Protein AF-A0A819PP12-F1 (afdb_monomer)

Sequence (96 aa):
MFARNRDTTGSSQLKEKLGYQLPLMCCKDLLSFSIIENKGFQDFLICNKIVNTKYDIPSRTTLSPLNLNKIYNACVDKTKEQIKLSTNYPTITCDA

Mean predicted aligned error: 9.42 Å

pLDDT: mean 80.41, std 13.83, range [37.25, 93.88]

Structure (mmCIF, N/CA/C/O backbone):
data_AF-A0A819PP12-F1
#
_entry.id   AF-A0A819PP12-F1
#
loop_
_atom_site.group_PDB
_atom_site.id
_atom_site.type_symbol
_atom_site.label_atom_id
_atom_site.label_alt_id
_atom_site.label_comp_id
_atom_site.label_asym_id
_atom_site.label_entity_id
_atom_site.label_seq_id
_atom_site.pdbx_PDB_ins_code
_atom_site.Cartn_x
_atom_site.Cartn_y
_atom_site.Cartn_z
_atom_site.occupancy
_atom_site.B_iso_or_equiv
_atom_site.auth_seq_id
_atom_site.auth_comp_id
_atom_site.auth_asym_id
_atom_site.auth_atom_id
_atom_site.pdbx_PDB_model_num
ATOM 1 N N . MET A 1 1 ? 3.342 5.234 44.727 1.00 37.25 1 MET A N 1
ATOM 2 C CA . MET A 1 1 ? 3.500 6.078 43.521 1.00 37.25 1 MET A CA 1
ATOM 3 C C . MET A 1 1 ? 3.744 5.131 42.351 1.00 37.25 1 MET A C 1
ATOM 5 O O . MET A 1 1 ? 4.805 4.530 42.289 1.00 37.25 1 MET A O 1
ATOM 9 N N . PHE A 1 2 ? 2.728 4.863 41.526 1.00 39.44 2 PHE A N 1
ATOM 10 C CA . PHE A 1 2 ? 2.812 3.852 40.465 1.00 39.44 2 PHE A CA 1
ATOM 11 C C . PHE A 1 2 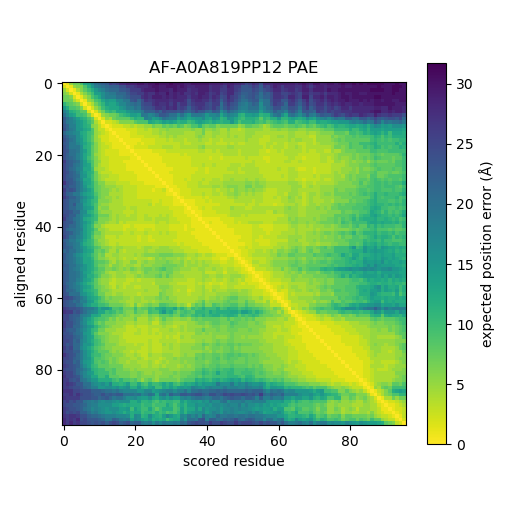? 3.461 4.444 39.210 1.00 39.44 2 PHE A C 1
ATOM 13 O O . PHE A 1 2 ? 2.936 5.390 38.622 1.00 39.44 2 PHE A O 1
ATOM 20 N N . ALA A 1 3 ? 4.598 3.881 38.803 1.00 41.50 3 ALA A N 1
ATOM 21 C CA . ALA A 1 3 ? 5.223 4.156 37.519 1.00 41.50 3 ALA A CA 1
ATOM 22 C C . ALA A 1 3 ? 4.373 3.530 36.399 1.00 41.50 3 ALA A C 1
ATOM 24 O O . ALA A 1 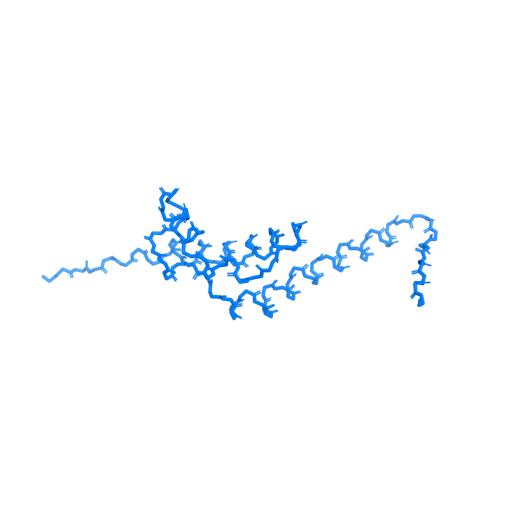3 ? 4.194 2.315 36.346 1.00 41.50 3 ALA A O 1
ATOM 25 N N . ARG A 1 4 ? 3.824 4.364 35.508 1.00 40.62 4 ARG A N 1
ATOM 26 C CA . ARG A 1 4 ? 3.201 3.910 34.258 1.00 40.62 4 ARG A CA 1
ATOM 27 C C . ARG A 1 4 ? 4.309 3.545 33.269 1.00 40.62 4 ARG A C 1
ATOM 29 O O . ARG A 1 4 ? 4.860 4.435 32.621 1.00 40.62 4 ARG A O 1
ATOM 36 N N . ASN A 1 5 ? 4.606 2.253 33.141 1.00 41.22 5 ASN A N 1
ATOM 37 C CA . ASN A 1 5 ? 5.304 1.720 31.973 1.00 41.22 5 ASN A CA 1
ATOM 38 C C . ASN A 1 5 ? 4.438 1.991 30.735 1.00 41.22 5 ASN A C 1
ATOM 40 O O . ASN A 1 5 ? 3.289 1.562 30.659 1.00 41.22 5 ASN A O 1
ATOM 44 N N . ARG A 1 6 ? 4.963 2.792 29.805 1.00 46.28 6 ARG A N 1
ATOM 45 C CA . ARG A 1 6 ? 4.332 3.084 28.519 1.00 46.28 6 ARG A CA 1
ATOM 46 C C . ARG A 1 6 ? 4.837 2.072 27.496 1.00 46.28 6 ARG A C 1
ATOM 48 O O . ARG A 1 6 ? 5.942 2.216 26.986 1.00 46.28 6 ARG A O 1
ATOM 55 N N . ASP A 1 7 ? 3.990 1.108 27.158 1.00 45.00 7 ASP A N 1
ATOM 56 C CA . ASP A 1 7 ? 4.157 0.177 26.034 1.00 45.00 7 ASP A CA 1
ATOM 57 C C . ASP A 1 7 ? 3.954 0.884 24.673 1.00 45.00 7 ASP A C 1
ATOM 59 O O . ASP A 1 7 ? 3.138 0.485 23.846 1.00 45.00 7 ASP A O 1
ATOM 63 N N . THR A 1 8 ? 4.650 1.996 24.419 1.00 51.25 8 THR A N 1
ATOM 64 C CA . THR A 1 8 ? 4.445 2.816 23.205 1.00 51.25 8 THR A CA 1
ATOM 65 C C . THR A 1 8 ? 5.229 2.336 21.981 1.00 51.25 8 THR A C 1
ATOM 67 O O . THR A 1 8 ? 5.039 2.861 20.887 1.00 51.25 8 THR A O 1
ATOM 70 N N . THR A 1 9 ? 6.106 1.342 22.123 1.00 48.06 9 THR A N 1
ATOM 71 C CA . THR A 1 9 ? 7.021 0.928 21.044 1.00 48.06 9 THR A CA 1
ATOM 72 C C . THR A 1 9 ? 6.326 0.082 19.965 1.00 48.06 9 THR A C 1
ATOM 74 O O . THR A 1 9 ? 6.699 0.156 18.797 1.00 48.06 9 THR A O 1
ATOM 77 N N . GLY A 1 10 ? 5.274 -0.669 20.321 1.00 55.00 10 GLY A N 1
ATOM 78 C CA . GLY A 1 10 ? 4.567 -1.571 19.399 1.00 55.00 10 GLY A CA 1
ATOM 79 C C . GLY A 1 10 ? 3.578 -0.887 18.443 1.00 55.00 10 GLY A C 1
ATOM 80 O O . GLY A 1 10 ? 3.483 -1.278 17.280 1.00 55.00 10 GLY A O 1
ATOM 81 N N . SER A 1 11 ? 2.863 0.157 18.885 1.00 60.81 11 SER A N 1
ATOM 82 C CA . SER A 1 11 ? 1.845 0.813 18.041 1.00 60.81 11 SER A CA 1
ATOM 83 C C . SER A 1 11 ? 2.456 1.667 16.926 1.00 60.81 11 SER A C 1
ATOM 85 O O . SER A 1 11 ? 1.909 1.729 15.826 1.00 60.81 11 SER A O 1
ATOM 87 N N . SER A 1 12 ? 3.623 2.272 17.174 1.00 68.38 12 SER A N 1
ATOM 88 C CA . SER A 1 12 ? 4.326 3.109 16.193 1.00 68.38 12 SER A CA 1
ATOM 89 C C . SER A 1 12 ? 4.793 2.301 14.975 1.00 68.38 12 SER A C 1
ATOM 91 O O . SER A 1 12 ? 4.498 2.663 13.836 1.00 68.38 12 SER A O 1
ATOM 93 N N . GLN A 1 13 ? 5.435 1.149 15.208 1.00 76.69 13 GLN A N 1
ATOM 94 C CA . GLN A 1 13 ? 5.907 0.265 14.135 1.00 76.69 13 GLN A CA 1
ATOM 95 C C . GLN A 1 13 ? 4.754 -0.339 13.327 1.00 76.69 13 GLN A C 1
ATOM 97 O O . GLN A 1 13 ? 4.830 -0.458 12.104 1.00 76.69 13 GLN A O 1
ATOM 102 N N . LEU A 1 14 ? 3.658 -0.701 13.999 1.00 81.69 14 LEU A N 1
ATOM 103 C CA . LEU A 1 14 ? 2.457 -1.206 13.342 1.00 81.69 14 LEU A CA 1
ATOM 104 C C . LEU A 1 14 ? 1.830 -0.147 12.429 1.00 81.69 14 LEU A C 1
ATOM 106 O O . LEU A 1 14 ? 1.475 -0.449 11.289 1.00 81.69 14 LEU A O 1
ATOM 110 N N . LYS A 1 15 ? 1.732 1.097 12.906 1.00 79.12 15 LYS A N 1
ATOM 111 C CA . LYS A 1 15 ? 1.188 2.220 12.139 1.00 79.12 15 LYS A CA 1
ATOM 112 C C . LYS A 1 15 ? 2.039 2.540 10.914 1.00 79.12 15 LYS A C 1
ATOM 114 O O . LYS A 1 15 ? 1.491 2.809 9.848 1.00 79.12 15 LYS A O 1
ATOM 119 N N . GLU A 1 16 ? 3.360 2.451 11.037 1.00 80.81 16 GLU A N 1
ATOM 120 C CA . GLU A 1 16 ? 4.280 2.584 9.905 1.00 80.81 16 GLU A CA 1
ATOM 121 C C . GLU A 1 16 ? 4.101 1.445 8.890 1.00 80.81 16 GLU A C 1
ATOM 123 O O . GLU A 1 16 ? 3.937 1.695 7.692 1.00 80.81 16 GLU A O 1
ATOM 128 N N . LYS A 1 17 ? 4.032 0.193 9.363 1.00 84.31 17 LYS A N 1
ATOM 129 C CA . LYS A 1 17 ? 3.819 -0.985 8.510 1.00 84.31 17 LYS A CA 1
ATOM 130 C C . LYS A 1 17 ? 2.486 -0.911 7.762 1.00 84.31 17 LYS A C 1
ATOM 132 O O . LYS A 1 17 ? 2.453 -1.136 6.554 1.00 84.31 17 LYS A O 1
ATOM 137 N N . LEU A 1 18 ? 1.402 -0.555 8.450 1.00 85.69 18 LEU A N 1
ATOM 138 C CA . LEU A 1 18 ? 0.088 -0.323 7.838 1.00 85.69 18 LEU A CA 1
ATOM 139 C C . LEU A 1 18 ? 0.116 0.864 6.878 1.00 85.69 18 LEU A C 1
ATOM 141 O O . LEU A 1 18 ? -0.473 0.793 5.802 1.00 85.69 18 LEU A O 1
ATOM 145 N N . GLY A 1 19 ? 0.855 1.916 7.229 1.00 83.88 19 GLY A N 1
ATOM 146 C CA . GLY A 1 19 ? 1.092 3.070 6.37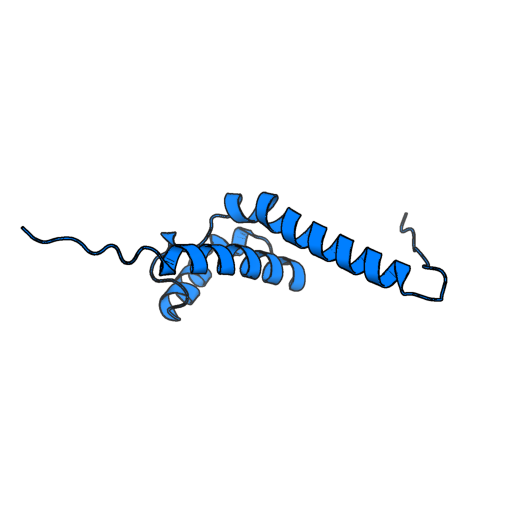3 1.00 83.88 19 GLY A CA 1
ATOM 147 C C . GLY A 1 19 ? 1.691 2.698 5.017 1.00 83.88 19 GLY A C 1
ATOM 148 O O . GLY A 1 19 ? 1.375 3.356 4.032 1.00 83.88 19 GLY A O 1
ATOM 149 N N . TYR A 1 20 ? 2.506 1.646 4.943 1.00 85.31 20 TYR A N 1
ATOM 150 C CA . TYR A 1 20 ? 3.079 1.158 3.687 1.00 85.31 20 TYR A CA 1
ATOM 151 C C . TYR A 1 20 ? 2.212 0.098 2.990 1.00 85.31 20 TYR A C 1
ATOM 153 O O . TYR A 1 20 ? 2.048 0.128 1.772 1.00 85.31 20 TYR A O 1
ATOM 161 N N . GLN A 1 21 ? 1.637 -0.838 3.749 1.00 88.06 21 GLN A N 1
ATOM 162 C CA . GLN A 1 21 ? 0.877 -1.962 3.188 1.00 88.06 21 GLN A CA 1
ATOM 163 C C . GLN A 1 21 ? -0.490 -1.537 2.637 1.00 88.06 21 GLN A C 1
ATOM 165 O O . GLN A 1 21 ? -0.898 -2.031 1.588 1.00 88.06 21 GLN A O 1
ATOM 170 N N . LEU A 1 22 ? -1.185 -0.601 3.295 1.00 88.44 22 LEU A N 1
ATOM 171 C CA . LEU A 1 22 ? -2.510 -0.152 2.854 1.00 88.44 22 LEU A CA 1
ATOM 172 C C . LEU A 1 22 ? -2.474 0.564 1.498 1.00 88.44 22 LEU A C 1
ATOM 174 O O . LEU A 1 22 ? -3.269 0.197 0.631 1.00 88.44 22 LEU A O 1
ATOM 178 N N . PRO A 1 23 ? -1.565 1.529 1.244 1.00 87.75 23 PRO A N 1
ATOM 179 C CA . PRO A 1 23 ? -1.479 2.129 -0.075 1.00 87.75 23 PRO A CA 1
ATOM 180 C C . PRO A 1 23 ? -1.037 1.126 -1.131 1.00 87.75 23 PRO A C 1
ATOM 182 O O . PRO A 1 23 ? -1.545 1.173 -2.241 1.00 87.75 23 PRO A O 1
ATOM 185 N N . LEU A 1 24 ? -0.143 0.190 -0.791 1.00 88.31 24 LEU A N 1
ATOM 186 C CA . LEU A 1 24 ? 0.293 -0.846 -1.725 1.00 88.31 24 LEU A CA 1
ATOM 187 C C . LEU A 1 24 ? -0.868 -1.752 -2.159 1.00 88.31 24 LEU A C 1
ATOM 189 O O . LEU A 1 24 ? -0.981 -2.051 -3.344 1.00 88.31 24 LEU A O 1
ATOM 193 N N . MET A 1 25 ? -1.733 -2.161 -1.224 1.00 90.69 25 MET A N 1
ATOM 194 C CA . MET A 1 25 ? -2.976 -2.877 -1.531 1.00 90.69 25 MET A CA 1
ATOM 195 C C . MET A 1 25 ? -3.859 -2.045 -2.468 1.00 90.69 25 MET A C 1
ATOM 197 O O . MET A 1 25 ? -4.270 -2.531 -3.515 1.00 90.69 25 MET A O 1
ATOM 201 N N . CYS A 1 26 ? -4.072 -0.765 -2.146 1.00 88.94 26 CYS A N 1
ATOM 202 C CA . CYS A 1 26 ? -4.882 0.121 -2.981 1.00 88.94 26 CYS A CA 1
ATOM 203 C C . CYS A 1 26 ? -4.308 0.279 -4.398 1.00 88.94 26 CYS A C 1
ATOM 205 O O . CYS A 1 26 ? -5.063 0.256 -5.361 1.00 88.94 26 CYS A O 1
ATOM 207 N N . CYS A 1 27 ? -2.984 0.387 -4.544 1.00 87.19 27 CYS A N 1
ATOM 208 C CA . CYS A 1 27 ? -2.332 0.481 -5.850 1.00 87.19 27 CYS A CA 1
ATOM 209 C C . CYS A 1 27 ? -2.441 -0.816 -6.662 1.00 87.19 27 CYS A C 1
ATOM 211 O O . CYS A 1 27 ? -2.573 -0.750 -7.879 1.00 87.19 27 CYS A O 1
ATOM 213 N N . LYS A 1 28 ? -2.366 -1.985 -6.012 1.00 88.00 28 LYS A N 1
ATOM 214 C CA . LYS A 1 28 ? -2.474 -3.290 -6.686 1.00 88.00 28 LYS A CA 1
ATOM 215 C C . LYS A 1 28 ? -3.886 -3.567 -7.186 1.00 88.00 28 LYS A C 1
ATOM 217 O O . LYS A 1 28 ? -4.046 -4.028 -8.309 1.00 88.00 28 LYS A O 1
ATOM 222 N N . ASP A 1 29 ? -4.874 -3.245 -6.361 1.00 91.44 29 ASP A N 1
ATOM 223 C CA . ASP A 1 29 ? -6.280 -3.551 -6.627 1.00 91.44 29 ASP A CA 1
ATOM 224 C C . ASP A 1 29 ? -7.039 -2.356 -7.235 1.00 91.44 29 ASP A C 1
ATOM 226 O O . ASP A 1 29 ? -8.257 -2.406 -7.392 1.00 91.44 29 ASP A O 1
ATOM 230 N N . LEU A 1 30 ? -6.330 -1.265 -7.559 1.00 87.81 30 LEU A N 1
ATOM 231 C CA . LEU A 1 30 ? -6.883 -0.003 -8.074 1.00 87.81 30 LEU A CA 1
ATOM 232 C C . LEU A 1 30 ? -8.023 0.564 -7.203 1.00 87.81 30 LEU A C 1
ATOM 234 O O . LEU A 1 30 ? -8.992 1.144 -7.695 1.00 87.81 30 LEU A O 1
ATOM 238 N N . LEU A 1 31 ? -7.899 0.409 -5.883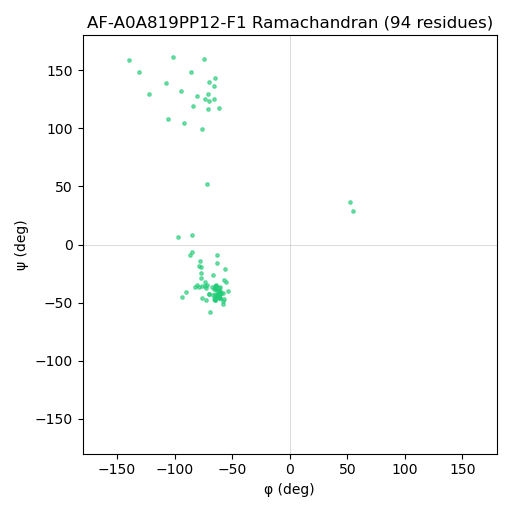 1.00 89.38 31 LEU A N 1
ATOM 239 C CA . LEU A 1 31 ? -8.880 0.885 -4.912 1.00 89.38 31 LEU A CA 1
ATOM 240 C C . LEU A 1 31 ? -8.627 2.349 -4.538 1.00 89.38 31 LEU A C 1
ATOM 242 O O . LEU A 1 31 ? -7.492 2.812 -4.435 1.00 89.38 31 LEU A O 1
ATOM 246 N N . SER A 1 32 ? -9.706 3.072 -4.239 1.00 88.06 32 SER A N 1
ATOM 247 C CA . SER A 1 32 ? -9.611 4.417 -3.669 1.00 88.06 32 SER A CA 1
ATOM 248 C C . SER A 1 32 ? -9.105 4.380 -2.222 1.00 88.06 32 SER A C 1
ATOM 250 O O . SER A 1 32 ? -9.581 3.588 -1.405 1.00 88.06 32 SER A O 1
ATOM 252 N N . PHE A 1 33 ? -8.236 5.330 -1.851 1.00 86.69 33 PHE A N 1
ATOM 253 C CA 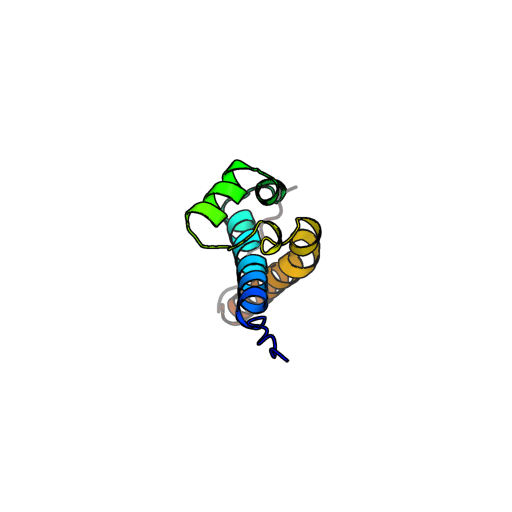. PHE A 1 33 ? -7.783 5.520 -0.462 1.00 86.69 33 PHE A CA 1
ATOM 254 C C . PHE A 1 33 ? -8.908 5.904 0.515 1.00 86.69 33 PHE A C 1
ATOM 256 O O . PHE A 1 33 ? -8.697 5.908 1.726 1.00 86.69 33 PHE A O 1
ATOM 263 N N . SER A 1 34 ? -10.114 6.204 0.027 1.00 86.69 34 SER A N 1
ATOM 264 C CA . SER A 1 34 ? -11.300 6.381 0.874 1.00 86.69 34 SER A CA 1
ATOM 265 C C . SER A 1 34 ? -11.703 5.105 1.625 1.00 86.69 34 SER A C 1
ATOM 267 O O . SER A 1 34 ? -12.435 5.194 2.607 1.00 86.69 34 SER A O 1
ATOM 269 N N . ILE A 1 35 ? -11.206 3.924 1.229 1.00 88.88 35 ILE A N 1
ATOM 270 C CA . ILE A 1 35 ? -11.487 2.653 1.921 1.00 88.88 35 ILE A CA 1
ATOM 271 C C . ILE A 1 35 ? -11.097 2.681 3.406 1.00 88.88 35 ILE A C 1
ATOM 273 O O . ILE A 1 35 ? -11.759 2.061 4.231 1.00 88.88 35 ILE A O 1
ATOM 277 N N . ILE A 1 36 ? -10.076 3.459 3.771 1.00 86.25 36 ILE A N 1
ATOM 278 C CA . ILE A 1 36 ? -9.614 3.598 5.157 1.00 86.25 36 ILE A CA 1
ATOM 279 C C . ILE A 1 36 ? -10.650 4.293 6.058 1.00 86.25 36 ILE A C 1
ATOM 281 O O . ILE A 1 36 ? -10.686 4.067 7.268 1.00 86.25 36 ILE A O 1
ATOM 285 N N . GLU A 1 37 ? -11.516 5.123 5.481 1.00 86.81 37 GLU A N 1
ATOM 286 C CA . GLU A 1 37 ? -12.590 5.817 6.198 1.00 86.81 37 GLU A CA 1
ATOM 287 C C . GLU A 1 37 ? -13.863 4.954 6.297 1.00 86.81 37 GLU A C 1
ATOM 289 O O . GLU A 1 37 ? -14.788 5.292 7.036 1.00 86.81 37 GLU A O 1
ATOM 294 N N . ASN A 1 38 ? -13.914 3.815 5.594 1.00 90.75 38 ASN A N 1
ATOM 295 C CA . ASN A 1 38 ? -15.054 2.910 5.626 1.00 90.75 38 ASN A CA 1
ATOM 296 C C . ASN A 1 38 ? -15.144 2.201 6.984 1.00 90.75 38 ASN A C 1
ATOM 298 O O . ASN A 1 38 ? -14.229 1.488 7.398 1.00 90.75 38 ASN A O 1
ATOM 302 N N . LYS A 1 39 ? -16.292 2.343 7.651 1.00 90.69 39 LYS A N 1
ATOM 303 C CA . LYS A 1 39 ? -16.535 1.746 8.966 1.00 90.69 39 LYS A CA 1
ATOM 304 C C . LYS A 1 39 ? -16.382 0.221 8.969 1.00 90.69 39 LYS A C 1
ATOM 306 O O . LYS A 1 39 ? -15.738 -0.305 9.864 1.00 90.69 39 LYS A O 1
ATOM 311 N N . GLY A 1 40 ? -16.883 -0.477 7.949 1.00 91.00 40 GLY A N 1
ATOM 312 C CA . GLY A 1 40 ? -16.755 -1.935 7.853 1.00 91.00 40 GLY A CA 1
ATOM 313 C C . GLY A 1 40 ? -15.301 -2.392 7.713 1.00 91.00 40 GLY A C 1
ATOM 314 O O . GLY A 1 40 ? -14.913 -3.408 8.281 1.00 91.00 40 GLY A O 1
ATOM 315 N N . PHE A 1 41 ? -14.472 -1.606 7.022 1.00 90.44 41 PHE A N 1
ATOM 316 C CA . PHE A 1 41 ? -13.039 -1.871 6.929 1.00 90.44 41 PHE A CA 1
ATOM 317 C C . PHE A 1 41 ? -12.322 -1.635 8.268 1.00 90.44 41 PHE A C 1
ATOM 319 O O . PHE A 1 41 ? -11.499 -2.449 8.684 1.00 90.44 41 PHE A O 1
ATOM 326 N N . GLN A 1 42 ? -12.663 -0.558 8.979 1.00 90.88 42 GLN A N 1
ATOM 327 C CA . GLN A 1 42 ? -12.119 -0.284 10.314 1.00 90.88 42 GLN A CA 1
ATOM 328 C C . GLN A 1 42 ? -12.516 -1.371 11.319 1.00 90.88 42 GLN A C 1
ATOM 330 O O . GLN A 1 42 ? -11.659 -1.876 12.044 1.00 90.88 42 GLN A O 1
ATOM 335 N N . ASP A 1 43 ? -13.788 -1.770 11.313 1.00 91.50 43 ASP A N 1
ATOM 336 C CA . ASP A 1 43 ? -14.312 -2.840 12.158 1.00 91.50 43 ASP A CA 1
ATOM 337 C C . ASP A 1 43 ? -13.610 -4.166 11.835 1.00 91.50 43 ASP A C 1
ATOM 339 O O . ASP A 1 43 ? -13.164 -4.854 12.747 1.00 91.50 43 ASP A O 1
ATOM 343 N N . PHE A 1 44 ? -13.389 -4.485 10.554 1.00 91.88 44 PHE A N 1
ATOM 344 C CA . PHE A 1 44 ? -12.616 -5.661 10.145 1.00 91.88 44 PHE A CA 1
ATOM 345 C C . PHE A 1 44 ? -11.197 -5.663 10.733 1.00 91.88 44 PHE A C 1
ATOM 347 O O . PHE A 1 44 ? -10.762 -6.681 11.280 1.00 91.88 44 PHE A O 1
ATOM 354 N N . LEU A 1 45 ? -10.475 -4.540 10.663 1.00 89.50 45 LEU A N 1
ATOM 355 C CA . LEU A 1 45 ? -9.114 -4.443 11.202 1.00 89.50 45 LEU A CA 1
ATOM 356 C C . LEU A 1 45 ? -9.079 -4.595 12.731 1.00 89.50 45 LEU A 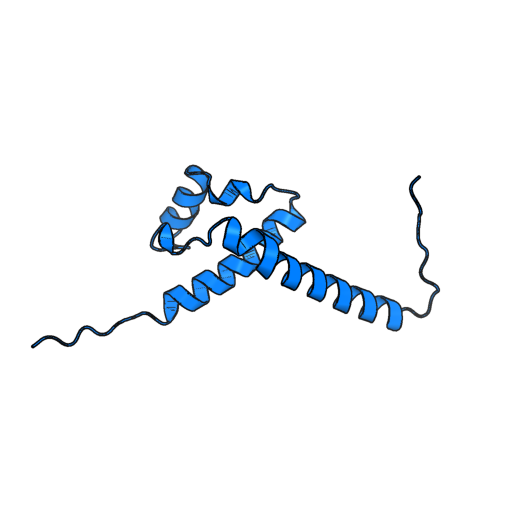C 1
ATOM 358 O O . LEU A 1 45 ? -8.157 -5.220 13.262 1.00 89.50 45 LEU A O 1
ATOM 362 N N . ILE A 1 46 ? -10.080 -4.057 13.433 1.00 89.06 46 ILE A N 1
ATOM 363 C CA . ILE A 1 46 ? -10.197 -4.152 14.895 1.00 89.06 46 ILE A CA 1
ATOM 364 C C . ILE A 1 46 ? -10.605 -5.573 15.312 1.00 89.06 46 ILE A C 1
ATOM 366 O O . ILE A 1 46 ? -9.963 -6.175 16.174 1.00 89.06 46 ILE A O 1
ATOM 370 N N . CYS A 1 47 ? -11.627 -6.151 14.675 1.00 90.25 47 CYS A N 1
ATOM 371 C CA . CYS A 1 47 ? -12.122 -7.499 14.967 1.00 90.25 47 CYS A CA 1
ATOM 372 C C . CYS A 1 47 ? -11.048 -8.571 14.752 1.00 90.25 47 CYS A C 1
ATOM 374 O O . CYS A 1 47 ? -10.955 -9.511 15.540 1.00 90.25 47 CYS A O 1
ATOM 376 N N . ASN A 1 48 ? -10.199 -8.408 13.733 1.00 89.25 48 ASN A N 1
ATOM 377 C CA . ASN A 1 48 ? -9.083 -9.317 13.461 1.00 89.25 48 ASN A CA 1
ATOM 378 C C . ASN A 1 48 ? -7.813 -8.991 14.268 1.00 89.25 48 ASN A C 1
ATOM 380 O O . ASN A 1 48 ? -6.771 -9.595 14.024 1.00 89.25 48 ASN A O 1
ATOM 384 N N . LYS A 1 49 ? -7.877 -8.054 15.228 1.00 85.81 49 LYS A N 1
ATOM 385 C CA . LYS A 1 49 ? -6.745 -7.630 16.074 1.00 85.81 49 LYS A CA 1
ATOM 386 C C . LYS A 1 49 ? -5.521 -7.166 15.274 1.00 85.81 49 LYS A C 1
ATOM 388 O O . LYS A 1 49 ? -4.390 -7.279 15.742 1.00 85.81 49 LYS A O 1
ATOM 393 N N . ILE A 1 50 ? -5.742 -6.634 14.070 1.00 85.44 50 ILE A N 1
ATOM 394 C CA . ILE A 1 50 ? -4.679 -6.007 13.276 1.00 85.44 50 ILE A CA 1
ATOM 395 C C . ILE A 1 50 ? -4.327 -4.655 13.894 1.00 85.44 50 ILE A C 1
ATOM 397 O O . ILE A 1 50 ? -3.162 -4.276 13.911 1.00 85.44 50 ILE A O 1
ATOM 401 N N . VAL A 1 51 ? -5.330 -3.952 14.425 1.00 85.38 51 VAL A N 1
ATOM 402 C CA . VAL A 1 51 ? -5.189 -2.713 15.195 1.00 85.38 51 VAL A CA 1
ATOM 403 C C . VAL A 1 51 ? -5.983 -2.813 16.492 1.00 85.38 51 VAL A C 1
ATOM 405 O O . VAL A 1 51 ? -7.025 -3.464 16.536 1.00 85.38 51 VAL A O 1
ATOM 408 N N . ASN A 1 52 ? -5.511 -2.148 17.547 1.00 81.44 52 ASN A N 1
ATOM 409 C CA . ASN A 1 52 ? -6.218 -2.122 18.830 1.00 81.44 52 ASN A CA 1
ATOM 410 C C . ASN A 1 52 ? -7.331 -1.073 18.826 1.00 81.44 52 ASN A C 1
ATOM 412 O O . ASN A 1 52 ? -8.390 -1.269 19.421 1.00 81.44 52 ASN A O 1
ATOM 416 N N . THR A 1 53 ? -7.089 0.059 18.162 1.00 81.75 53 THR A N 1
ATOM 417 C CA . THR A 1 53 ? -8.031 1.172 18.089 1.00 81.75 53 THR A CA 1
ATOM 418 C C . THR A 1 53 ? -8.069 1.783 16.693 1.00 81.75 53 THR A C 1
ATOM 420 O O . THR A 1 53 ? -7.106 1.720 15.930 1.00 81.75 53 THR A O 1
ATOM 423 N N .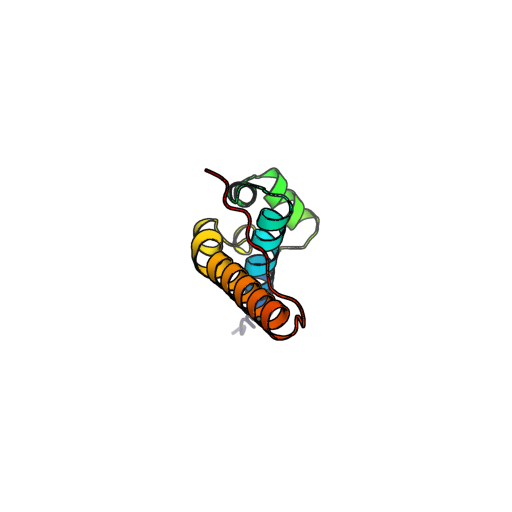 LYS A 1 54 ? -9.160 2.490 16.381 1.00 80.56 54 LYS A N 1
ATOM 424 C CA . LYS A 1 54 ? -9.280 3.289 15.149 1.00 80.56 54 LYS A CA 1
ATOM 425 C C . LYS A 1 54 ? -8.176 4.347 14.977 1.00 80.56 54 LYS A C 1
ATOM 427 O O . LYS A 1 54 ? -7.931 4.788 13.864 1.00 80.56 54 LYS A O 1
ATOM 432 N N . TYR A 1 55 ? -7.511 4.761 16.060 1.00 79.31 55 TYR A N 1
ATOM 433 C CA . TYR A 1 55 ? -6.439 5.766 16.034 1.00 79.31 55 TYR A CA 1
ATOM 434 C C . TYR A 1 55 ? -5.091 5.207 15.553 1.00 79.31 55 TYR A C 1
ATOM 436 O O . TYR A 1 55 ? -4.203 5.967 15.138 1.00 79.31 55 TYR A O 1
ATOM 444 N N . ASP A 1 56 ? -4.945 3.883 15.592 1.00 81.00 56 ASP A N 1
ATOM 445 C CA . ASP A 1 56 ? -3.783 3.179 15.052 1.00 81.00 56 ASP A CA 1
ATOM 446 C C . ASP A 1 56 ? -3.851 3.091 13.520 1.00 81.00 56 ASP A C 1
ATOM 448 O O . ASP A 1 56 ? -2.824 2.936 12.860 1.00 81.00 56 ASP A O 1
ATOM 452 N N . ILE A 1 57 ? -5.046 3.263 12.944 1.00 83.88 57 ILE A N 1
ATOM 453 C CA . ILE A 1 57 ? -5.250 3.317 11.499 1.00 83.88 57 ILE A CA 1
ATOM 454 C C . ILE A 1 57 ? -4.718 4.668 10.979 1.00 83.88 57 ILE A C 1
ATOM 456 O O . ILE A 1 57 ? -5.093 5.727 11.495 1.00 83.88 57 ILE A O 1
ATOM 460 N N . PRO A 1 58 ? -3.810 4.677 9.987 1.00 82.19 58 PRO A N 1
ATOM 461 C CA . PRO A 1 58 ? -3.309 5.915 9.396 1.00 82.19 58 PRO A CA 1
ATOM 462 C C . PRO A 1 58 ? -4.436 6.664 8.678 1.00 82.19 58 PRO A C 1
ATOM 464 O O . PRO A 1 58 ? -5.295 6.046 8.060 1.00 82.19 58 PRO A O 1
ATOM 467 N N . SER A 1 59 ? -4.441 7.998 8.734 1.00 81.69 59 SER A N 1
ATOM 468 C CA . SER A 1 59 ? -5.456 8.782 8.026 1.00 81.69 59 SER A CA 1
ATOM 469 C C . SER A 1 59 ? -5.185 8.810 6.521 1.00 81.69 59 SER A C 1
ATOM 471 O O . SER A 1 59 ? -4.050 8.636 6.064 1.00 81.69 59 SER A O 1
ATOM 473 N N . ARG A 1 60 ? -6.222 9.121 5.736 1.00 81.19 60 ARG A N 1
ATOM 474 C CA . ARG A 1 60 ? -6.110 9.305 4.283 1.00 81.19 60 ARG A CA 1
ATOM 475 C C . ARG A 1 60 ? -5.031 10.326 3.903 1.00 81.19 60 ARG A C 1
ATOM 477 O O . ARG A 1 60 ? -4.265 10.096 2.973 1.00 81.19 60 ARG A O 1
ATOM 484 N N . THR A 1 61 ? -4.916 11.417 4.659 1.00 78.69 61 THR A N 1
ATOM 485 C CA . THR A 1 61 ? -3.881 12.448 4.479 1.00 78.69 61 THR A CA 1
ATOM 486 C C . THR A 1 61 ? -2.468 11.928 4.724 1.00 78.69 61 THR A C 1
ATOM 488 O O . THR A 1 61 ? -1.548 12.331 4.021 1.00 78.69 61 THR A O 1
ATOM 491 N N . THR A 1 62 ? -2.276 11.020 5.684 1.00 72.75 62 THR A N 1
ATOM 492 C CA . THR A 1 62 ? -0.970 10.389 5.932 1.00 72.75 62 THR A CA 1
ATOM 493 C C . THR A 1 62 ? -0.596 9.400 4.824 1.00 72.75 62 THR A C 1
ATOM 495 O O . THR A 1 62 ? 0.575 9.283 4.468 1.00 72.75 62 THR A O 1
ATOM 498 N N . LEU A 1 63 ? -1.586 8.707 4.258 1.00 72.06 63 LEU A N 1
ATOM 499 C CA . LEU A 1 63 ? -1.382 7.711 3.204 1.00 72.06 63 LEU A CA 1
ATOM 500 C C . LEU A 1 63 ? -1.114 8.344 1.830 1.00 72.06 63 LEU A C 1
ATOM 502 O O . LEU A 1 63 ? -0.317 7.808 1.063 1.00 72.06 63 LEU A O 1
ATOM 506 N N . SER A 1 64 ? -1.754 9.480 1.534 1.00 69.31 64 SER A N 1
ATOM 507 C CA . SER A 1 64 ? -1.844 10.033 0.177 1.00 69.31 64 SER A CA 1
ATOM 508 C C . SER A 1 64 ? -0.521 10.569 -0.397 1.00 69.31 64 SER A C 1
ATOM 510 O O . SER A 1 64 ? -0.137 10.067 -1.447 1.00 69.31 64 SER A O 1
ATOM 512 N N . PRO A 1 65 ? 0.211 11.535 0.195 1.00 70.69 65 PRO A N 1
ATOM 513 C CA . PRO A 1 65 ? 1.404 12.069 -0.472 1.00 70.69 65 PRO A CA 1
ATOM 514 C C . PRO A 1 65 ? 2.681 11.345 -0.044 1.00 70.69 65 PRO A C 1
ATOM 516 O O . PRO A 1 65 ? 3.523 10.990 -0.861 1.00 70.69 65 PRO A O 1
ATOM 519 N N . LEU A 1 66 ? 2.848 11.121 1.260 1.00 73.25 66 LEU A N 1
ATOM 520 C CA . LEU A 1 66 ? 4.142 10.746 1.829 1.00 73.25 66 LEU A CA 1
ATOM 521 C C . LEU A 1 66 ? 4.478 9.275 1.553 1.00 73.25 66 LEU A C 1
ATOM 523 O O . LEU A 1 66 ? 5.578 8.958 1.099 1.00 73.25 66 LEU A O 1
ATOM 527 N N . ASN A 1 67 ? 3.517 8.378 1.773 1.00 79.69 67 ASN A N 1
ATOM 528 C CA . ASN A 1 67 ? 3.733 6.945 1.583 1.00 79.69 67 ASN A CA 1
ATOM 529 C C . ASN A 1 67 ? 3.614 6.541 0.112 1.00 79.69 67 ASN A C 1
ATOM 531 O O . ASN A 1 67 ? 4.384 5.698 -0.346 1.00 79.69 67 ASN A O 1
ATOM 535 N N . LEU A 1 68 ? 2.725 7.189 -0.645 1.00 82.50 68 LEU A N 1
ATOM 536 C CA . LEU A 1 68 ? 2.601 6.955 -2.079 1.00 82.50 68 LEU A CA 1
ATOM 537 C C . LEU A 1 68 ? 3.877 7.344 -2.833 1.00 82.50 68 LEU A C 1
ATOM 539 O O . LEU A 1 68 ? 4.357 6.555 -3.641 1.00 82.50 68 LEU A O 1
ATOM 543 N N . ASN A 1 69 ? 4.487 8.490 -2.508 1.00 85.94 69 ASN A N 1
ATOM 544 C CA . ASN A 1 69 ? 5.759 8.898 -3.112 1.00 85.94 69 ASN A CA 1
ATOM 545 C C . ASN A 1 69 ? 6.884 7.902 -2.813 1.00 85.94 69 ASN A C 1
ATOM 547 O O . ASN A 1 69 ? 7.674 7.584 -3.698 1.00 85.94 69 ASN A O 1
ATOM 551 N N . LYS A 1 70 ? 6.948 7.359 -1.589 1.00 85.0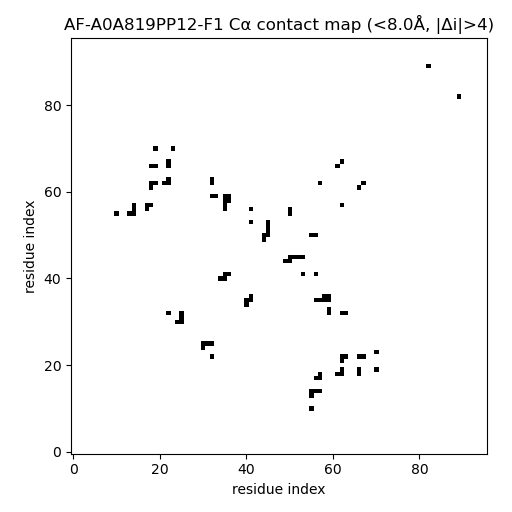6 70 LYS A N 1
ATOM 552 C CA . LYS A 1 70 ? 7.924 6.311 -1.247 1.00 85.06 70 LYS A CA 1
ATOM 553 C C . LYS A 1 70 ? 7.720 5.050 -2.090 1.00 85.06 70 LYS A C 1
ATOM 555 O O . LYS A 1 70 ? 8.696 4.487 -2.577 1.00 85.06 70 LYS A O 1
ATOM 560 N N . ILE A 1 71 ? 6.471 4.614 -2.266 1.00 85.81 71 ILE A N 1
ATOM 561 C CA . ILE A 1 71 ? 6.135 3.435 -3.078 1.00 85.81 71 ILE A CA 1
ATOM 562 C C . ILE A 1 71 ? 6.470 3.687 -4.550 1.00 85.81 71 ILE A C 1
ATOM 564 O O . ILE A 1 71 ? 7.134 2.860 -5.168 1.00 85.81 71 ILE A O 1
ATOM 568 N N . TYR A 1 72 ? 6.075 4.842 -5.086 1.00 88.88 72 TYR A N 1
ATOM 569 C CA . TYR A 1 72 ? 6.370 5.238 -6.459 1.00 88.88 72 TYR A CA 1
ATOM 570 C C . TYR A 1 72 ? 7.876 5.273 -6.724 1.00 88.88 72 TYR A C 1
ATOM 572 O O . TYR A 1 72 ? 8.343 4.621 -7.653 1.00 88.88 72 TYR A O 1
ATOM 580 N N . ASN A 1 73 ? 8.651 5.951 -5.873 1.00 91.19 73 ASN A N 1
ATOM 581 C CA . ASN A 1 73 ? 10.103 6.038 -6.028 1.00 91.19 73 ASN A CA 1
ATOM 582 C C . ASN A 1 73 ? 10.756 4.652 -5.966 1.00 91.19 73 ASN A C 1
ATOM 584 O O . ASN A 1 73 ? 11.571 4.329 -6.822 1.00 91.19 73 ASN A O 1
ATOM 588 N N . ALA A 1 74 ? 10.327 3.790 -5.038 1.00 89.25 74 ALA A N 1
ATOM 589 C CA . ALA A 1 74 ? 10.820 2.415 -4.971 1.00 89.25 74 ALA A CA 1
ATOM 590 C C . ALA A 1 74 ? 10.500 1.606 -6.244 1.00 89.25 74 ALA A C 1
ATOM 592 O O . ALA A 1 74 ? 11.320 0.803 -6.690 1.00 89.25 74 ALA A O 1
ATOM 593 N N . CYS A 1 75 ? 9.323 1.808 -6.846 1.00 89.06 75 CYS A N 1
ATOM 594 C CA . CYS A 1 75 ? 8.968 1.205 -8.132 1.00 89.06 75 CYS A CA 1
ATOM 595 C C . CYS A 1 75 ? 9.822 1.759 -9.278 1.00 89.06 75 CYS A C 1
ATOM 597 O O . CYS A 1 75 ? 10.314 0.982 -10.097 1.00 89.06 75 CYS A O 1
ATOM 599 N N . VAL A 1 76 ? 10.034 3.074 -9.324 1.00 92.50 76 VAL A N 1
ATOM 600 C CA . VAL A 1 76 ? 10.876 3.735 -10.329 1.00 92.50 76 VAL A CA 1
ATOM 601 C C . VAL A 1 76 ? 12.312 3.228 -10.251 1.00 92.50 76 VAL A C 1
ATOM 603 O O . VAL A 1 76 ? 12.886 2.886 -11.282 1.00 92.50 76 VAL A O 1
ATOM 606 N N . ASP A 1 77 ? 12.884 3.136 -9.054 1.00 93.88 77 ASP A N 1
ATOM 607 C CA . ASP A 1 77 ? 14.267 2.699 -8.864 1.00 93.88 77 ASP A CA 1
ATOM 608 C C . ASP A 1 77 ? 14.452 1.241 -9.290 1.00 93.88 77 ASP A C 1
ATOM 610 O O . ASP A 1 77 ? 15.340 0.947 -10.090 1.00 93.88 77 ASP A O 1
ATOM 614 N N . LYS A 1 78 ? 13.535 0.350 -8.891 1.00 91.19 78 LYS A N 1
ATOM 615 C CA . LYS A 1 78 ? 13.529 -1.042 -9.370 1.00 91.19 78 LYS A CA 1
ATOM 616 C C . LYS A 1 78 ? 13.382 -1.131 -10.885 1.00 91.19 78 LYS A C 1
ATOM 618 O O . LYS A 1 78 ? 14.062 -1.925 -11.525 1.00 91.19 78 LYS A O 1
ATOM 623 N N . THR A 1 79 ? 12.512 -0.314 -11.473 1.00 89.56 79 THR A N 1
ATOM 624 C CA . THR A 1 79 ? 12.309 -0.299 -12.929 1.00 89.56 79 THR A CA 1
ATOM 625 C C . THR A 1 79 ? 13.576 0.164 -13.645 1.00 89.56 79 THR A C 1
ATOM 627 O O . THR A 1 79 ? 13.997 -0.462 -14.612 1.00 89.56 79 THR A O 1
ATOM 630 N N . LYS A 1 80 ? 14.250 1.203 -13.138 1.00 91.12 80 LYS A N 1
ATOM 631 C CA . LYS A 1 80 ? 15.541 1.669 -13.665 1.00 91.12 80 LYS A CA 1
ATOM 632 C C . LYS A 1 80 ? 16.622 0.595 -13.571 1.00 91.12 80 LYS A C 1
ATOM 634 O O . LYS A 1 80 ? 17.397 0.450 -14.511 1.00 91.12 80 LYS A O 1
ATOM 639 N N . GLU A 1 81 ? 16.693 -0.141 -12.465 1.00 92.19 81 GLU A N 1
ATOM 640 C CA . GLU A 1 81 ? 17.623 -1.267 -12.319 1.00 92.19 81 GLU A CA 1
ATOM 641 C C . GLU A 1 81 ? 17.348 -2.361 -13.352 1.00 92.19 81 GLU A C 1
ATOM 643 O O . GLU A 1 81 ? 18.273 -2.805 -14.027 1.00 92.19 81 GLU A O 1
ATOM 648 N N . GLN A 1 82 ? 16.081 -2.735 -13.546 1.00 88.62 82 GLN A N 1
ATOM 649 C CA . GLN A 1 82 ? 15.693 -3.723 -14.557 1.00 88.62 82 GLN A CA 1
ATOM 650 C C . GLN A 1 82 ? 16.028 -3.258 -15.980 1.00 88.62 82 GLN A C 1
ATOM 652 O O . GLN A 1 82 ? 16.557 -4.038 -16.766 1.00 88.62 82 GLN A O 1
ATOM 657 N N . ILE A 1 83 ? 15.804 -1.979 -16.298 1.00 88.38 83 ILE A N 1
ATOM 658 C CA . ILE A 1 83 ? 16.178 -1.400 -17.598 1.00 88.38 83 ILE A CA 1
ATOM 659 C C . ILE A 1 83 ? 17.698 -1.458 -17.804 1.00 88.38 83 ILE A C 1
ATOM 661 O O . ILE A 1 83 ? 18.150 -1.846 -18.877 1.00 88.38 83 ILE A O 1
ATOM 665 N N . LYS A 1 84 ? 18.497 -1.121 -16.782 1.00 87.75 84 LYS A N 1
ATOM 666 C CA . LYS A 1 84 ? 19.969 -1.192 -16.857 1.00 87.75 84 LYS A CA 1
ATOM 667 C C . LYS A 1 84 ? 20.488 -2.618 -17.039 1.00 87.75 84 LYS A C 1
ATOM 669 O O . LYS A 1 84 ? 21.507 -2.805 -17.692 1.00 87.75 84 LYS A O 1
ATOM 674 N N . LEU A 1 85 ? 19.825 -3.598 -16.426 1.00 87.31 85 LEU A N 1
ATOM 675 C CA . LEU A 1 85 ? 20.181 -5.014 -16.538 1.00 87.31 85 LEU A CA 1
ATOM 676 C C . LEU A 1 85 ? 19.727 -5.629 -17.866 1.00 87.31 85 LEU A C 1
ATOM 678 O O . LEU A 1 85 ? 20.300 -6.626 -18.306 1.00 87.31 85 LEU A O 1
ATOM 682 N N . SER A 1 86 ? 18.697 -5.064 -18.499 1.00 83.38 86 SER A N 1
ATOM 683 C CA . SER A 1 86 ? 18.178 -5.588 -19.755 1.00 83.38 86 SER A CA 1
ATOM 684 C C . SER A 1 86 ? 19.212 -5.436 -20.873 1.00 83.38 86 SER A C 1
ATOM 686 O O . SER A 1 86 ? 19.730 -4.355 -21.132 1.00 83.38 86 SER A O 1
ATOM 688 N N . THR A 1 87 ? 19.532 -6.549 -21.534 1.00 73.62 87 THR A N 1
ATOM 689 C CA . THR A 1 87 ? 20.482 -6.595 -22.659 1.00 73.62 87 THR A CA 1
ATOM 690 C C . THR A 1 87 ? 19.857 -6.089 -23.965 1.00 73.62 87 THR A C 1
ATOM 692 O O . THR A 1 87 ? 20.563 -5.818 -24.931 1.00 73.62 87 THR A O 1
ATOM 695 N N . ASN A 1 88 ? 18.527 -5.963 -23.991 1.00 79.75 88 ASN A N 1
ATOM 696 C CA . ASN A 1 88 ? 17.734 -5.532 -25.138 1.00 79.75 88 ASN A CA 1
ATOM 697 C C . ASN A 1 88 ? 17.320 -4.060 -25.006 1.00 79.75 88 ASN A C 1
ATOM 699 O O . ASN A 1 88 ? 17.292 -3.501 -23.913 1.00 79.75 88 ASN A O 1
ATOM 703 N N . TYR A 1 89 ? 16.930 -3.445 -26.123 1.00 80.00 89 TYR A N 1
ATOM 704 C CA . TYR A 1 89 ? 16.410 -2.079 -26.128 1.00 80.00 89 TYR A CA 1
ATOM 705 C C . TYR A 1 89 ? 15.004 -2.015 -25.499 1.00 80.00 89 TYR A C 1
ATOM 707 O O . TYR A 1 89 ? 14.125 -2.783 -25.904 1.00 80.00 89 TYR A O 1
ATOM 715 N N . PRO A 1 90 ? 14.747 -1.104 -24.541 1.00 80.50 90 PRO A N 1
ATOM 716 C CA . PRO A 1 90 ? 13.401 -0.880 -24.026 1.00 80.50 90 PRO A CA 1
ATOM 717 C C . PRO A 1 90 ? 12.510 -0.290 -25.128 1.00 80.50 90 PRO A C 1
ATOM 719 O O . PRO A 1 90 ? 12.919 0.616 -25.851 1.00 80.50 90 PRO A O 1
ATOM 722 N N . THR A 1 91 ? 11.282 -0.795 -25.248 1.00 83.88 91 THR A N 1
ATOM 723 C CA . THR A 1 91 ? 10.267 -0.270 -26.177 1.00 83.88 91 THR A CA 1
ATOM 724 C C . THR A 1 91 ? 9.196 0.467 -25.381 1.00 83.88 91 THR A C 1
ATOM 726 O O . THR A 1 91 ? 8.799 0.004 -24.313 1.00 83.88 91 THR A O 1
ATOM 729 N N . ILE A 1 92 ? 8.740 1.614 -25.883 1.00 86.25 92 ILE A N 1
ATOM 730 C CA . ILE A 1 92 ? 7.725 2.453 -25.239 1.00 86.25 92 ILE A CA 1
ATOM 731 C C . ILE A 1 92 ? 6.560 2.602 -26.217 1.00 86.25 92 ILE A C 1
ATOM 733 O O . ILE A 1 92 ? 6.776 2.939 -27.380 1.00 86.25 92 ILE A O 1
ATOM 737 N N . THR A 1 93 ? 5.338 2.345 -25.757 1.00 89.12 93 THR A N 1
ATOM 738 C CA . THR A 1 93 ? 4.113 2.638 -26.510 1.00 89.12 93 THR A CA 1
ATOM 739 C C . THR A 1 93 ? 3.588 4.008 -26.097 1.00 89.12 93 THR A C 1
ATOM 741 O O . THR A 1 93 ? 3.499 4.303 -24.906 1.00 89.12 93 THR A O 1
ATOM 744 N N . CYS A 1 94 ? 3.257 4.845 -27.077 1.00 86.44 94 CYS A N 1
ATOM 745 C CA . CYS A 1 94 ? 2.644 6.149 -26.847 1.00 86.44 94 CYS A CA 1
ATOM 746 C C . CYS A 1 94 ? 1.163 6.056 -27.222 1.00 86.44 94 CYS A C 1
ATOM 748 O O . CYS A 1 94 ? 0.852 5.969 -28.409 1.00 86.44 94 CYS A O 1
ATOM 750 N N . ASP A 1 95 ? 0.277 6.067 -26.228 1.00 79.50 95 ASP A N 1
ATOM 751 C CA . ASP A 1 95 ? -1.158 6.258 -26.452 1.00 79.50 95 ASP A CA 1
ATOM 752 C C . ASP A 1 95 ? -1.425 7.766 -26.620 1.00 79.50 95 ASP A C 1
ATOM 754 O O . ASP A 1 95 ? -0.955 8.568 -25.807 1.00 79.50 95 ASP A O 1
ATOM 758 N N . ALA A 1 96 ? -2.105 8.144 -27.708 1.00 64.06 96 ALA A N 1
ATOM 759 C CA . ALA A 1 96 ? -2.435 9.525 -28.079 1.00 64.06 96 ALA A CA 1
ATOM 760 C C . ALA A 1 96 ? -3.902 9.857 -27.784 1.00 64.06 96 ALA A C 1
ATOM 762 O O . ALA A 1 96 ? -4.753 8.953 -27.956 1.00 64.06 96 ALA A O 1
#

Radius of gyration: 18.87 Å; Cα contacts (8 Å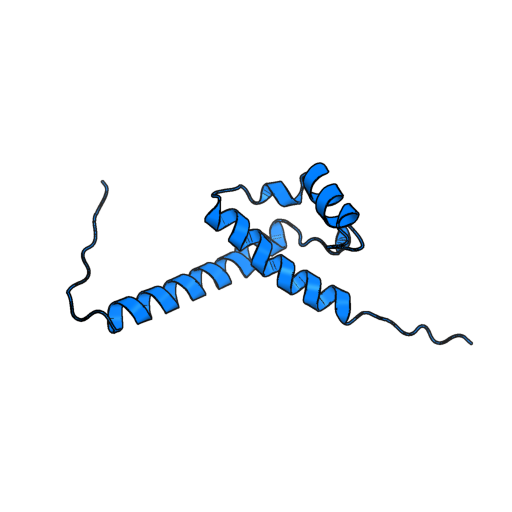, |Δi|>4): 53; chains: 1; bounding box: 37×22×72 Å

Secondary structure (DSSP, 8-state):
--------HHHHHHHHHHHHHHHHHHHHTT--GGGGG-HHHHHHHHHTTS-SSTTTSPPHHHIIIIIHHHHHHHHHHHHHHHHHH-SSPP------

Organism: NCBI:txid392033

Solvent-accessible surface area (backbone atoms only — not comparable to full-atom values): 5948 Å² total; per-residue (Å²): 134,85,82,80,84,76,83,61,73,63,59,54,56,49,29,52,51,47,37,52,49,52,53,51,49,25,66,75,71,73,46,65,70,66,54,72,74,34,63,70,54,48,48,51,37,42,76,68,64,75,33,92,47,82,81,51,53,68,51,59,76,59,38,57,60,65,39,43,50,54,53,51,50,55,50,51,52,52,49,52,51,50,57,71,69,44,93,63,85,89,84,83,86,83,88,129

Foldseek 3Di:
DDDDDDPPPPLVVLLVVLLQVVVVVCVVVVHDLCCLVDPVSLCVCCVVVSDVDNVSRDDSVSNPPPNVVVVVVVVVVVVVVVCVVDPDHDDDDDDD

Nearest PDB structures (foldseek):
  6aq3-assembly1_A  TM=3.626E-01  e=9.597E+00  Naegleria fowleri